Protein AF-A0AAN8X3Q3-F1 (afdb_monomer)

Secondary structure (DSSP, 8-state):
-HHHHHHHHHHHTTPPPPEEEEEEEES-TTSEEEEEEEEETTEEEEEEEEE---

InterPro domains:
  IPR014720 Double-stranded RNA-binding domain [PF00035] (2-42)
  IPR014720 Double-stranded RNA-binding domain [PS50137] (1-41)
  IPR051247 RISC Loading Complex Component [PTHR46205] (1-49)

Solvent-accessible surface area (backbone atoms only — not comparable to full-atom values): 3239 Å² total; per-residue (Å²): 108,73,70,60,56,49,48,53,50,24,59,77,67,72,44,60,73,70,45,77,46,83,77,44,78,48,72,51,85,64,56,23,35,39,27,40,31,43,34,43,85,90,48,72,50,77,49,76,46,77,44,74,70,127

Sequence (54 aa):
NPVGSLQELCMARRWPPPTYELTLEEGFPHERTFSISCTIGTTKEVGERLKFDF

Nearest PDB structures (foldseek):
  1di2-assembly1_A  TM=9.387E-01  e=1.746E-05  Xenopus laevis
  7zpk-assembly1_C  TM=9.147E-01  e=1.163E-04  Mus musculus
  5n8m-assembly1_A  TM=8.881E-01  e=9.555E-05  Homo sapiens
  2cpn-assembly1_A  TM=8.703E-01  e=2.386E-04  Homo sapiens
  7e4v-assembly1_A  TM=8.669E-01  e=6.793E-04  Aedes aegypti

Radius of gyration: 13.85 Å; Cα contacts (8 Å, |Δi|>4): 86; chains: 1; bounding box: 31×11×39 Å

Organism: Halocaridina rubra (NCBI:txid373956)

Structure (mmCIF, N/CA/C/O backbone):
data_AF-A0AAN8X3Q3-F1
#
_entry.id   AF-A0AAN8X3Q3-F1
#
loop_
_atom_site.group_PDB
_atom_site.id
_atom_site.type_symbol
_atom_site.label_atom_id
_atom_site.label_alt_id
_atom_site.label_comp_id
_atom_site.label_asym_id
_atom_site.label_entity_id
_atom_site.label_seq_id
_atom_site.pdbx_PDB_ins_code
_atom_site.Cartn_x
_atom_site.Cartn_y
_atom_site.Cartn_z
_atom_site.occupancy
_atom_site.B_iso_or_equiv
_atom_site.auth_seq_id
_atom_site.auth_comp_id
_atom_site.auth_asym_id
_atom_site.auth_atom_id
_atom_site.pdbx_PDB_model_num
ATOM 1 N N . ASN A 1 1 ? -13.953 -2.826 -6.978 1.00 87.94 1 ASN A N 1
ATOM 2 C CA . ASN A 1 1 ? -12.654 -2.156 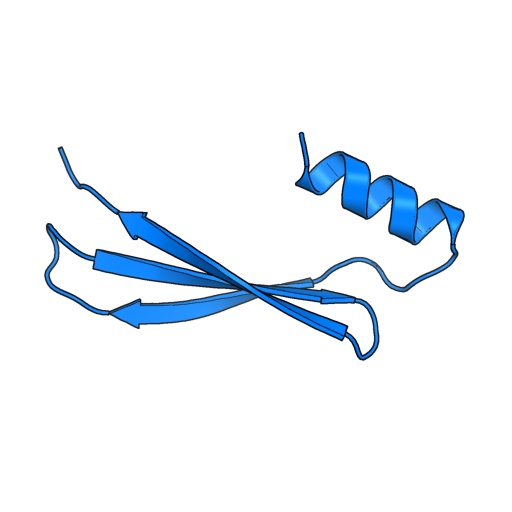-6.754 1.00 87.94 1 ASN A CA 1
ATOM 3 C C . ASN A 1 1 ? -12.014 -2.794 -5.522 1.00 87.94 1 ASN A C 1
ATOM 5 O O . ASN A 1 1 ? -12.558 -2.585 -4.444 1.00 87.94 1 ASN A O 1
ATOM 9 N N . PRO A 1 2 ? -10.928 -3.576 -5.660 1.00 88.25 2 PRO A N 1
ATOM 10 C CA . PRO A 1 2 ? -10.321 -4.304 -4.540 1.00 88.25 2 PRO A CA 1
ATOM 11 C C . PRO A 1 2 ? -9.818 -3.386 -3.413 1.00 88.25 2 PRO A C 1
ATOM 13 O O . PRO A 1 2 ? -9.938 -3.748 -2.248 1.00 88.25 2 PRO A O 1
ATOM 16 N N . VAL A 1 3 ? -9.346 -2.175 -3.739 1.00 91.50 3 VAL A N 1
ATOM 17 C CA . VAL A 1 3 ? -8.897 -1.182 -2.743 1.00 91.50 3 VAL A CA 1
ATOM 18 C C . VAL A 1 3 ? -10.061 -0.736 -1.855 1.00 91.50 3 VAL A C 1
ATOM 20 O O . VAL A 1 3 ? -9.935 -0.709 -0.634 1.00 91.50 3 VAL A O 1
ATOM 23 N N . GLY A 1 4 ? -11.214 -0.443 -2.466 1.00 93.56 4 GLY A N 1
ATOM 24 C CA . GLY A 1 4 ? -12.419 -0.036 -1.737 1.00 93.56 4 GLY A CA 1
ATOM 25 C C . GLY A 1 4 ? -12.950 -1.145 -0.828 1.00 93.56 4 GLY A C 1
ATOM 26 O O . GLY A 1 4 ? -13.208 -0.907 0.347 1.00 93.56 4 GLY A O 1
ATOM 27 N N . SER A 1 5 ? -13.018 -2.380 -1.335 1.00 94.81 5 SER A N 1
ATOM 28 C CA . SER A 1 5 ? -13.456 -3.534 -0.539 1.00 94.81 5 SER A CA 1
ATOM 29 C C . SER A 1 5 ? -12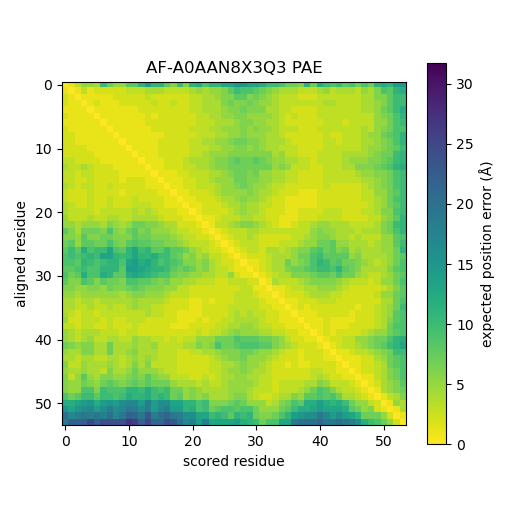.540 -3.803 0.661 1.00 94.81 5 SER A C 1
ATOM 31 O O . SER A 1 5 ? -13.020 -4.152 1.738 1.00 94.81 5 SER A O 1
ATOM 33 N N . LEU A 1 6 ? -11.225 -3.607 0.507 1.00 92.38 6 LEU A N 1
ATOM 34 C CA . LEU A 1 6 ? -10.274 -3.741 1.611 1.00 92.38 6 LEU A CA 1
ATOM 35 C C . LEU A 1 6 ? -10.457 -2.638 2.661 1.00 92.38 6 LEU A C 1
ATOM 37 O O . LEU A 1 6 ? -10.426 -2.911 3.859 1.00 92.38 6 LEU A O 1
ATOM 41 N N . GLN A 1 7 ? -10.697 -1.402 2.223 1.00 93.19 7 GLN A N 1
ATOM 42 C CA . GLN A 1 7 ? -10.971 -0.285 3.122 1.00 93.19 7 GLN A CA 1
ATOM 43 C C . GLN A 1 7 ? -12.243 -0.518 3.952 1.00 93.19 7 GLN A C 1
ATOM 45 O O . GLN A 1 7 ? -12.211 -0.358 5.174 1.00 93.19 7 GLN A O 1
ATOM 50 N N . GLU A 1 8 ? -13.336 -0.949 3.319 1.00 96.00 8 GLU A N 1
ATOM 51 C CA . GLU A 1 8 ? -14.586 -1.303 4.007 1.00 96.00 8 GLU A CA 1
ATOM 52 C C . GLU A 1 8 ? -14.372 -2.425 5.035 1.00 96.00 8 GLU A C 1
ATOM 54 O O . GLU A 1 8 ? -14.875 -2.344 6.159 1.00 96.00 8 GLU A O 1
ATOM 59 N N . LEU A 1 9 ? -13.567 -3.439 4.696 1.00 94.19 9 LEU A N 1
ATOM 60 C CA . LEU A 1 9 ? -13.207 -4.523 5.611 1.00 94.19 9 LEU A CA 1
ATOM 61 C C . LEU A 1 9 ? -12.436 -4.013 6.838 1.00 94.19 9 LEU A C 1
ATOM 63 O O . LEU A 1 9 ? -12.758 -4.408 7.963 1.00 94.19 9 LEU A O 1
ATOM 67 N N . CYS A 1 10 ? -11.451 -3.128 6.645 1.00 94.38 10 CYS A N 1
ATOM 68 C CA . CYS A 1 10 ? -10.709 -2.523 7.753 1.00 94.38 10 CYS A CA 1
ATOM 69 C C . CYS A 1 10 ? -11.641 -1.737 8.681 1.00 94.38 10 CYS A C 1
ATOM 71 O O . CYS A 1 10 ? -11.568 -1.894 9.901 1.00 94.38 10 CYS A O 1
ATOM 73 N N . MET A 1 11 ? -12.572 -0.961 8.117 1.00 94.38 11 MET A N 1
ATOM 74 C CA . MET A 1 11 ? -13.566 -0.214 8.894 1.00 94.38 11 MET A CA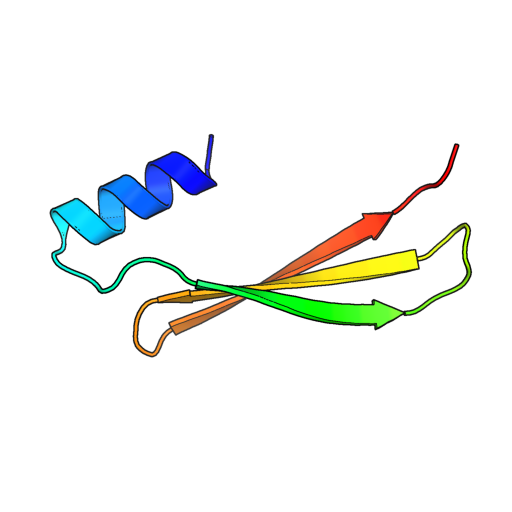 1
ATOM 75 C C . MET A 1 11 ? -14.482 -1.147 9.693 1.00 94.38 11 MET A C 1
ATOM 77 O O . MET A 1 11 ? -14.647 -0.960 10.900 1.00 94.38 11 MET A O 1
ATOM 81 N N . ALA A 1 12 ? -15.026 -2.188 9.053 1.00 96.06 12 ALA A N 1
ATOM 82 C CA . ALA A 1 12 ? -15.910 -3.161 9.695 1.00 96.06 12 ALA A CA 1
ATOM 83 C C . ALA A 1 12 ? -15.227 -3.899 10.860 1.00 96.06 12 ALA A C 1
ATOM 85 O O . ALA A 1 12 ? -15.870 -4.219 11.860 1.00 96.06 12 ALA A O 1
ATOM 86 N N . ARG A 1 13 ? -13.913 -4.137 10.758 1.00 94.25 13 ARG A N 1
ATOM 87 C CA . ARG A 1 13 ? -13.109 -4.815 11.787 1.00 94.25 13 ARG A CA 1
ATOM 88 C C . ARG A 1 13 ? -12.432 -3.872 12.786 1.00 94.25 13 ARG A C 1
ATOM 90 O O . ARG A 1 13 ? -11.735 -4.357 13.674 1.00 94.25 13 ARG A O 1
ATOM 97 N N . ARG A 1 14 ? -12.651 -2.553 12.680 1.00 94.50 14 ARG A N 1
ATOM 98 C CA . ARG A 1 14 ? -11.970 -1.509 13.478 1.00 94.50 14 ARG A CA 1
ATOM 99 C C . ARG A 1 14 ? -10.441 -1.598 13.398 1.00 94.50 14 ARG A C 1
ATOM 101 O O . ARG A 1 14 ? -9.739 -1.292 14.359 1.00 94.50 14 ARG A O 1
ATOM 108 N N . TRP A 1 15 ? -9.931 -2.044 12.258 1.00 94.06 15 TRP A N 1
ATOM 109 C CA . TRP A 1 15 ? -8.506 -2.033 11.968 1.00 94.06 15 TRP A CA 1
ATOM 110 C C . TRP A 1 15 ? -8.063 -0.634 11.545 1.00 94.06 15 TRP A C 1
ATOM 112 O O . TRP A 1 15 ? -8.878 0.135 11.024 1.00 94.06 15 TRP A O 1
ATOM 122 N N . PRO A 1 16 ? -6.779 -0.288 11.749 1.00 92.94 16 PRO A N 1
ATOM 123 C CA . PRO A 1 16 ? -6.230 0.908 11.135 1.00 92.94 16 PRO A CA 1
ATOM 124 C C . PRO A 1 16 ? -6.433 0.855 9.611 1.00 92.94 16 PRO A C 1
ATOM 126 O O . PRO A 1 16 ? -6.447 -0.235 9.024 1.00 92.94 16 PRO A O 1
ATOM 129 N N . PRO A 1 17 ? -6.612 2.015 8.961 1.00 91.81 17 PRO A N 1
ATOM 130 C CA . PRO A 1 17 ? -6.760 2.066 7.515 1.00 91.81 17 PRO A CA 1
ATOM 131 C C . PRO A 1 17 ? -5.515 1.479 6.825 1.00 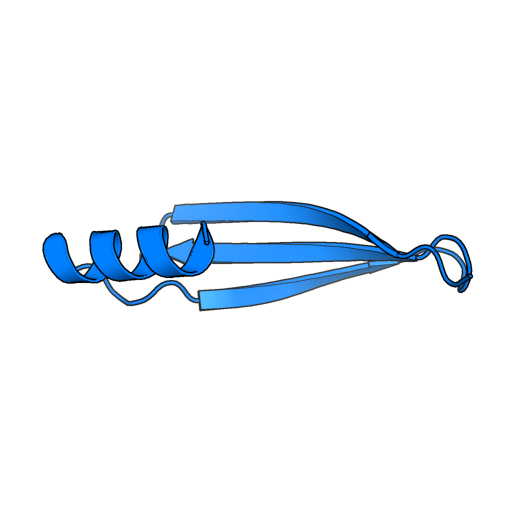91.81 17 PRO A C 1
ATOM 133 O O . PRO A 1 17 ? -4.408 1.627 7.349 1.00 91.81 17 PRO A O 1
ATOM 136 N N . PRO A 1 18 ? -5.677 0.821 5.661 1.00 94.81 18 PRO A N 1
ATOM 137 C CA . PRO A 1 18 ? -4.543 0.319 4.897 1.00 94.81 18 PRO A CA 1
ATOM 138 C C . PRO A 1 18 ? -3.666 1.481 4.416 1.00 94.81 18 PRO A C 1
ATOM 140 O O . PRO A 1 18 ? -4.182 2.478 3.906 1.00 94.81 18 PRO A O 1
ATOM 143 N N . THR A 1 19 ? -2.348 1.346 4.545 1.00 94.19 19 THR A N 1
ATOM 144 C CA . THR A 1 19 ? -1.374 2.277 3.961 1.00 94.19 19 THR A CA 1
ATOM 145 C C . THR A 1 19 ? -0.762 1.672 2.707 1.00 94.19 19 THR A C 1
ATOM 147 O O . THR A 1 19 ? -0.495 0.471 2.662 1.00 94.19 19 THR A O 1
ATOM 150 N N . TYR A 1 20 ? -0.542 2.505 1.689 1.00 93.75 20 TYR A N 1
ATOM 151 C CA . TYR A 1 20 ? 0.066 2.095 0.427 1.00 93.75 20 TYR A CA 1
ATOM 152 C C . TYR A 1 20 ? 1.345 2.885 0.189 1.00 93.75 20 TYR A C 1
ATOM 154 O O . TYR A 1 20 ? 1.340 4.111 0.289 1.00 93.75 20 TYR A O 1
ATOM 162 N N . GLU A 1 21 ? 2.424 2.186 -0.138 1.00 93.25 21 GLU A N 1
ATOM 163 C CA . GLU A 1 21 ? 3.743 2.787 -0.336 1.00 93.25 21 GLU A CA 1
ATOM 164 C C . GLU A 1 21 ? 4.436 2.166 -1.547 1.00 93.25 21 GLU A C 1
ATOM 166 O O . GLU A 1 21 ? 4.396 0.947 -1.719 1.00 93.25 21 GLU A O 1
ATOM 171 N N . LEU A 1 22 ? 5.090 2.995 -2.365 1.00 92.31 22 LEU A N 1
ATOM 172 C CA . LEU A 1 22 ? 5.974 2.526 -3.429 1.00 92.31 22 LEU A CA 1
ATOM 173 C C . LEU A 1 22 ? 7.288 2.045 -2.817 1.00 92.31 22 LEU A C 1
ATOM 175 O O . LEU A 1 22 ? 8.050 2.836 -2.273 1.00 92.31 22 LEU A O 1
ATOM 179 N N . THR A 1 23 ? 7.539 0.743 -2.904 1.00 93.06 23 THR A N 1
ATOM 180 C CA . THR A 1 23 ? 8.703 0.107 -2.277 1.00 93.06 23 THR A CA 1
ATOM 181 C C . THR A 1 23 ? 9.837 -0.174 -3.243 1.00 93.06 23 THR A C 1
ATOM 183 O O . THR A 1 23 ? 10.971 -0.335 -2.806 1.00 93.06 23 THR A O 1
ATOM 186 N N . LEU A 1 24 ? 9.544 -0.271 -4.536 1.00 89.12 24 LEU A N 1
ATOM 187 C CA . LEU A 1 24 ? 10.531 -0.587 -5.557 1.00 89.12 24 LEU A CA 1
ATOM 188 C C . LEU A 1 24 ? 10.165 0.133 -6.847 1.00 89.12 24 LEU A C 1
ATOM 190 O O . LEU A 1 24 ? 9.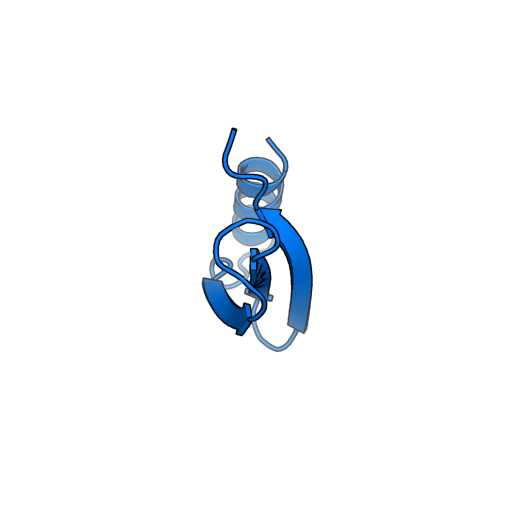008 0.110 -7.267 1.00 89.12 24 LEU A O 1
ATOM 194 N N . GLU A 1 25 ? 11.170 0.733 -7.467 1.00 91.00 25 GLU A N 1
ATOM 195 C CA . GLU A 1 25 ? 11.102 1.269 -8.815 1.00 91.00 25 GLU A CA 1
ATOM 196 C C . GLU A 1 25 ? 12.421 0.936 -9.514 1.00 91.00 25 GLU A C 1
ATOM 198 O O . GLU A 1 25 ? 13.464 1.502 -9.186 1.00 91.00 25 GLU A O 1
ATOM 203 N N . GLU A 1 26 ? 12.393 -0.017 -10.443 1.00 89.31 26 GLU A N 1
ATOM 204 C CA . GLU A 1 26 ? 13.600 -0.484 -11.129 1.00 89.31 26 GLU A CA 1
ATOM 205 C C . GLU A 1 26 ? 13.347 -0.836 -12.596 1.00 89.31 26 GLU A C 1
ATOM 207 O O . GLU A 1 2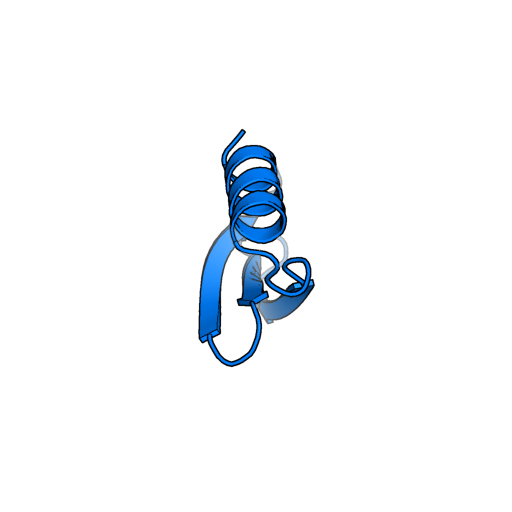6 ? 12.207 -0.914 -13.044 1.00 89.31 26 GLU A O 1
ATOM 212 N N . GLY A 1 27 ? 14.421 -1.044 -13.358 1.00 86.44 27 GLY A N 1
ATOM 213 C CA . GLY A 1 27 ? 14.355 -1.390 -14.778 1.00 86.44 27 GLY A CA 1
ATOM 214 C C . GLY A 1 27 ? 14.497 -0.196 -15.725 1.00 86.44 27 GLY A C 1
ATOM 215 O O . GLY A 1 27 ? 14.606 0.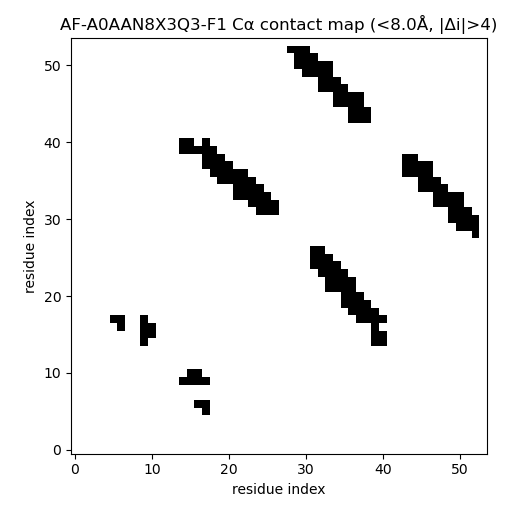970 -15.325 1.00 86.44 27 GLY A O 1
ATOM 216 N N . PHE A 1 28 ? 14.545 -0.501 -17.021 1.00 85.50 28 PHE A N 1
ATOM 217 C CA . PHE A 1 28 ? 14.677 0.509 -18.068 1.00 85.50 28 PHE A CA 1
ATOM 218 C C . PHE A 1 28 ? 13.388 1.322 -18.222 1.00 85.50 28 PHE A C 1
ATOM 220 O O . PHE A 1 28 ? 12.320 0.840 -17.861 1.00 85.50 28 PHE A O 1
ATOM 227 N N . PRO A 1 29 ? 13.441 2.543 -18.788 1.00 83.00 29 PRO A N 1
ATOM 228 C CA . PRO A 1 29 ? 12.250 3.378 -18.958 1.00 83.00 29 PRO A CA 1
ATOM 229 C C . PRO A 1 29 ? 11.054 2.663 -19.613 1.00 83.00 29 PRO A C 1
ATOM 231 O O . PRO A 1 29 ? 9.929 2.909 -19.214 1.00 83.00 29 PRO A O 1
ATOM 234 N N . HIS A 1 30 ? 11.299 1.748 -20.556 1.00 80.88 30 HIS A N 1
ATOM 235 C CA . HIS A 1 30 ? 10.272 0.988 -21.283 1.00 80.88 30 HIS A CA 1
ATOM 236 C C . HIS A 1 30 ? 9.891 -0.358 -20.629 1.00 80.88 30 HIS A C 1
ATOM 238 O O . HIS A 1 30 ? 8.952 -1.007 -21.078 1.00 80.88 30 HIS A O 1
ATOM 244 N N . GLU A 1 31 ? 10.597 -0.771 -19.575 1.00 85.06 31 GLU A N 1
ATOM 245 C CA . GLU A 1 31 ? 10.406 -2.038 -18.848 1.00 85.06 31 GLU A CA 1
ATOM 246 C C . GLU A 1 31 ? 10.444 -1.796 -17.333 1.00 85.06 31 GLU A C 1
ATOM 248 O O . GLU A 1 31 ? 10.996 -2.580 -16.560 1.00 85.06 31 GLU A O 1
ATOM 253 N N . ARG A 1 32 ? 9.919 -0.652 -16.890 1.00 87.75 32 ARG A N 1
ATOM 254 C CA . ARG A 1 32 ? 10.049 -0.253 -15.494 1.00 87.75 32 ARG A CA 1
ATOM 255 C C . ARG A 1 32 ? 9.096 -1.061 -14.623 1.00 87.75 32 ARG A C 1
ATOM 257 O O . ARG A 1 32 ? 7.884 -1.029 -14.826 1.00 87.75 32 ARG A O 1
ATOM 264 N N . THR A 1 33 ? 9.624 -1.727 -13.612 1.00 88.69 33 THR A N 1
ATOM 265 C CA . THR A 1 33 ? 8.851 -2.430 -12.589 1.00 88.69 33 THR A CA 1
ATOM 266 C C . THR A 1 33 ? 8.581 -1.501 -11.418 1.00 88.69 33 THR A C 1
ATOM 268 O O . THR A 1 33 ? 9.488 -0.826 -10.930 1.00 88.69 33 THR A O 1
ATOM 271 N N . PHE A 1 34 ? 7.337 -1.495 -10.944 1.00 91.25 34 PHE A N 1
ATOM 272 C CA . PHE A 1 34 ? 6.933 -0.818 -9.718 1.00 91.25 34 PHE A CA 1
ATOM 273 C C . PHE A 1 34 ? 6.358 -1.839 -8.744 1.00 91.25 34 PHE A C 1
ATOM 275 O O . PHE A 1 34 ? 5.459 -2.600 -9.113 1.00 91.25 34 PHE A O 1
ATOM 282 N N . SER A 1 35 ? 6.806 -1.803 -7.493 1.00 92.56 35 SER A N 1
ATOM 283 C CA . SER A 1 35 ? 6.204 -2.599 -6.421 1.00 92.56 35 SER A CA 1
ATOM 284 C C . SER A 1 35 ? 5.553 -1.682 -5.400 1.00 92.56 35 SER A C 1
ATOM 286 O O . SER A 1 35 ? 6.184 -0.770 -4.867 1.00 92.56 35 SER A O 1
ATOM 288 N N . ILE A 1 36 ? 4.273 -1.921 -5.136 1.00 93.88 36 ILE A N 1
ATOM 289 C CA . ILE A 1 36 ? 3.482 -1.212 -4.136 1.00 93.88 36 ILE A CA 1
ATOM 290 C C . ILE A 1 36 ? 3.253 -2.164 -2.971 1.00 93.88 36 ILE A C 1
ATOM 292 O O . ILE A 1 36 ? 2.745 -3.270 -3.155 1.00 93.88 36 ILE A O 1
ATOM 296 N N . SER A 1 37 ? 3.572 -1.724 -1.761 1.00 93.94 37 SER A N 1
ATOM 297 C CA . SER A 1 37 ? 3.207 -2.446 -0.550 1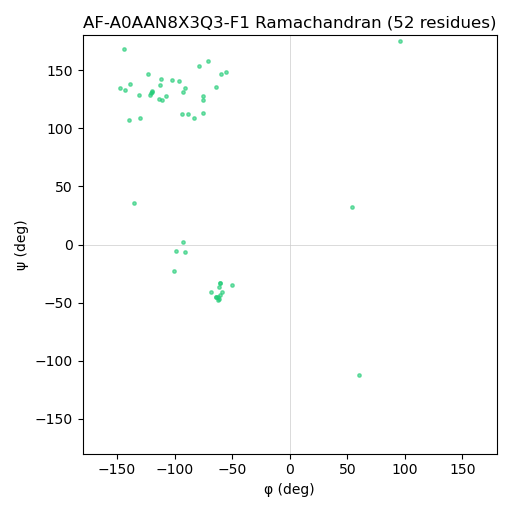.00 93.94 37 SER A CA 1
ATOM 298 C C . SER A 1 37 ? 1.921 -1.909 0.060 1.00 93.94 37 SER A C 1
ATOM 300 O O . SER A 1 37 ? 1.706 -0.701 0.086 1.00 93.94 37 SER A O 1
ATOM 302 N N . CYS A 1 38 ? 1.079 -2.811 0.555 1.00 95.12 38 CYS A N 1
ATOM 303 C CA . CYS A 1 38 ? -0.105 -2.528 1.350 1.00 95.12 38 CYS A CA 1
ATOM 304 C C . CYS A 1 38 ? 0.142 -3.006 2.783 1.00 95.12 38 CYS A C 1
ATOM 306 O O . CYS A 1 38 ? 0.434 -4.182 2.996 1.00 95.12 38 CYS A O 1
ATOM 308 N N . THR A 1 39 ? -0.006 -2.121 3.767 1.00 95.44 39 THR A N 1
ATOM 309 C CA . THR A 1 39 ? 0.180 -2.459 5.186 1.00 95.44 39 THR A CA 1
ATOM 310 C C . THR A 1 39 ? -1.103 -2.222 5.975 1.00 95.44 39 THR A C 1
ATOM 312 O O . THR A 1 39 ? -1.712 -1.160 5.875 1.00 95.44 39 THR A O 1
ATOM 315 N N . ILE A 1 40 ? -1.515 -3.205 6.779 1.00 94.25 40 ILE A N 1
ATOM 316 C CA . ILE A 1 40 ? -2.645 -3.119 7.714 1.00 94.25 40 ILE A CA 1
ATOM 317 C C . ILE A 1 40 ? -2.167 -3.615 9.079 1.00 94.25 40 ILE A C 1
ATOM 319 O O . ILE A 1 40 ? -1.930 -4.809 9.279 1.00 94.25 40 ILE A O 1
ATOM 323 N N . GLY A 1 41 ? -2.026 -2.697 10.036 1.00 89.81 41 GLY A N 1
ATOM 324 C CA . GLY A 1 41 ? -1.492 -3.019 11.360 1.00 89.81 41 GLY A CA 1
ATOM 325 C C . GLY A 1 41 ? -0.069 -3.574 11.258 1.00 89.81 41 GLY A C 1
ATOM 326 O O . GLY A 1 41 ? 0.847 -2.850 10.887 1.00 89.81 41 GLY A O 1
ATOM 327 N N . THR A 1 42 ? 0.109 -4.855 11.582 1.00 89.25 42 THR A N 1
ATOM 328 C CA . THR A 1 42 ? 1.398 -5.565 11.491 1.00 89.25 42 THR A CA 1
ATOM 329 C C . THR A 1 42 ? 1.550 -6.405 10.222 1.00 89.25 42 THR A C 1
ATOM 331 O O . THR A 1 42 ? 2.614 -6.976 9.998 1.00 89.25 42 THR A O 1
ATOM 334 N N . THR A 1 43 ? 0.501 -6.515 9.402 1.00 90.88 43 THR A N 1
ATOM 335 C CA . THR A 1 43 ? 0.522 -7.314 8.169 1.00 90.88 43 THR A CA 1
ATOM 336 C C . THR A 1 43 ? 0.925 -6.429 7.000 1.00 90.88 43 THR A C 1
ATOM 338 O O . THR A 1 43 ? 0.356 -5.350 6.831 1.00 90.88 43 THR A O 1
ATOM 341 N N . LYS A 1 44 ? 1.882 -6.883 6.190 1.00 92.38 44 LYS A N 1
ATOM 342 C CA . LYS A 1 44 ? 2.362 -6.184 4.996 1.00 92.38 44 LYS A CA 1
ATOM 343 C C . LYS A 1 44 ? 2.381 -7.147 3.819 1.00 92.38 44 LYS A C 1
ATOM 345 O O . LYS A 1 44 ? 2.987 -8.206 3.915 1.00 92.38 44 LYS A O 1
ATOM 350 N N . GLU A 1 45 ? 1.773 -6.733 2.719 1.00 94.56 45 GLU A N 1
ATOM 351 C CA . GLU A 1 45 ? 1.750 -7.465 1.453 1.00 94.56 45 GLU A CA 1
ATOM 352 C C . GLU A 1 45 ? 2.313 -6.582 0.340 1.00 94.56 45 GLU A C 1
ATOM 354 O O . GLU A 1 45 ? 2.145 -5.363 0.377 1.00 94.56 45 GLU A O 1
ATOM 359 N N . VAL A 1 46 ? 2.986 -7.171 -0.647 1.00 92.31 46 VAL A N 1
ATOM 360 C CA . VAL A 1 46 ? 3.608 -6.438 -1.762 1.00 92.31 46 VAL A CA 1
ATOM 361 C C . VAL A 1 46 ? 3.039 -6.939 -3.082 1.00 92.31 46 VAL A C 1
A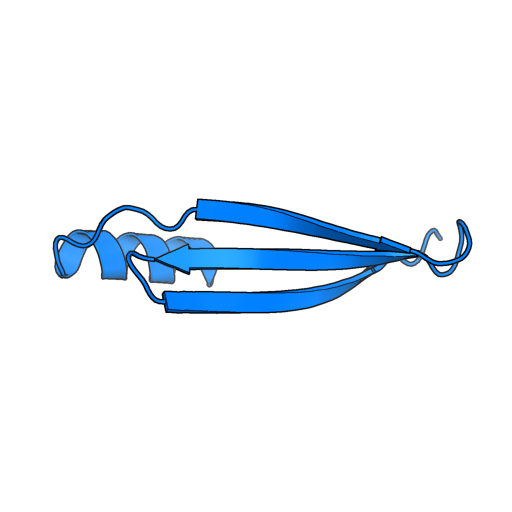TOM 363 O O . VAL A 1 46 ? 3.004 -8.139 -3.334 1.00 92.31 46 VAL A O 1
ATOM 366 N N . GLY A 1 47 ? 2.578 -6.010 -3.917 1.00 90.00 47 GLY A N 1
ATOM 367 C CA . GLY A 1 47 ? 2.147 -6.277 -5.282 1.00 90.00 47 GLY A CA 1
ATOM 368 C C . GLY A 1 47 ? 3.087 -5.618 -6.281 1.00 90.00 47 GLY A C 1
ATOM 369 O O . GLY A 1 47 ? 3.460 -4.459 -6.109 1.00 90.00 47 GLY A O 1
ATOM 370 N N . GLU A 1 48 ? 3.436 -6.340 -7.339 1.00 89.94 48 GLU A N 1
ATOM 371 C CA . GLU A 1 48 ? 4.353 -5.871 -8.379 1.00 89.94 48 GLU A CA 1
ATOM 372 C C . GLU A 1 48 ? 3.614 -5.672 -9.698 1.00 89.94 48 GLU A C 1
ATOM 374 O O . GLU A 1 48 ? 2.716 -6.442 -10.059 1.00 89.94 48 GLU A O 1
ATOM 379 N N . ARG A 1 49 ? 3.980 -4.624 -10.436 1.00 86.25 49 ARG A N 1
ATOM 380 C CA . ARG A 1 49 ? 3.443 -4.367 -11.769 1.00 86.25 49 ARG A CA 1
ATOM 381 C C . ARG A 1 49 ? 4.508 -3.788 -12.690 1.00 86.25 49 ARG A C 1
ATOM 383 O O . ARG A 1 49 ? 5.186 -2.824 -12.351 1.00 86.25 49 ARG A O 1
ATOM 390 N N . LEU A 1 50 ? 4.582 -4.347 -13.896 1.00 83.00 50 LEU A N 1
ATOM 391 C CA . LEU A 1 50 ? 5.353 -3.787 -15.002 1.00 83.00 50 LEU A CA 1
ATOM 392 C C . LEU A 1 50 ? 4.612 -2.586 -15.597 1.00 83.00 50 LEU A C 1
ATOM 394 O O . LEU A 1 50 ? 3.430 -2.679 -15.952 1.00 83.00 50 LEU A O 1
ATOM 398 N N . LYS A 1 51 ? 5.309 -1.460 -15.710 1.00 74.88 51 LYS A N 1
ATOM 399 C CA . LYS A 1 51 ? 4.882 -0.303 -16.487 1.00 74.88 51 LYS A CA 1
ATOM 400 C C . LYS A 1 51 ? 5.383 -0.486 -17.913 1.00 74.88 51 LYS A C 1
ATOM 402 O O . LYS A 1 51 ? 6.580 -0.435 -18.170 1.00 74.88 51 LYS A O 1
ATOM 407 N N . PHE A 1 52 ? 4.439 -0.681 -18.823 1.00 65.50 52 PHE A N 1
ATOM 408 C CA . PHE A 1 52 ? 4.688 -0.603 -20.255 1.00 65.50 52 PHE A CA 1
ATOM 409 C C . PHE A 1 52 ? 4.362 0.821 -20.699 1.00 65.50 52 PHE A C 1
ATOM 411 O O . PHE A 1 52 ? 3.203 1.234 -20.629 1.00 65.50 52 PHE A O 1
ATOM 418 N N . ASP A 1 53 ? 5.383 1.573 -21.098 1.00 61.06 53 ASP A N 1
ATOM 419 C CA . ASP A 1 53 ? 5.200 2.853 -21.779 1.00 61.06 53 ASP A CA 1
ATOM 420 C C . ASP A 1 53 ? 4.970 2.546 -23.276 1.00 61.06 53 ASP A C 1
ATOM 422 O O . ASP A 1 53 ? 5.882 2.069 -23.951 1.00 61.06 53 ASP A O 1
ATOM 426 N N . PHE A 1 54 ? 3.731 2.735 -23.758 1.00 57.84 54 PHE A N 1
ATOM 427 C CA . PHE A 1 54 ? 3.337 2.652 -25.177 1.00 57.84 54 PHE A CA 1
ATOM 428 C C . PHE A 1 54 ? 3.349 4.034 -25.830 1.00 57.84 54 PHE A C 1
ATOM 430 O O . PHE A 1 54 ? 2.919 4.999 -25.155 1.00 57.84 54 PHE A O 1
#

Foldseek 3Di:
DVLVVQQVVCVVVVWDGKDKDFDDWDDDPQFTKIKIWIDIDPDIDIDIDTDHDD

pLDDT: mean 89.38, std 7.96, range [57.84, 96.06]

Mean predicted aligned error: 4.72 Å